Protein AF-A0A973HZ84-F1 (afdb_monomer_lite)

pLDDT: mean 93.38, std 8.16, range [55.62, 98.38]

Foldseek 3Di:
DVVLLCLLQPQDAPDNFAHFPVSLVVSCVVPVQFQVVQLVQLVPPADWDQDPNTTGDGSLSNSVSRVRRRVVHHDDPVNND

Radius of gyration: 11.95 Å; chains: 1; bounding box: 31×24×28 Å

Secondary structure (DSSP, 8-state):
-HHHHHHHHTS--SBTTEE-HHHHHHHHTT-TT--HHHHHHHTTT--EEEETTEEEEEHHHHHHHHHHHHHT-PPPGGG--

Structure (mmCIF, N/CA/C/O backbone):
data_AF-A0A973HZ84-F1
#
_entry.id   AF-A0A973HZ84-F1
#
loop_
_atom_site.group_PDB
_atom_site.id
_atom_site.type_symbol
_atom_site.label_atom_id
_atom_site.label_alt_id
_atom_site.label_comp_id
_atom_site.label_asym_id
_atom_site.label_entity_id
_atom_site.label_seq_id
_atom_site.pdbx_PDB_ins_code
_atom_site.Cartn_x
_atom_site.Cartn_y
_atom_site.Cartn_z
_atom_site.occupancy
_atom_site.B_iso_or_equiv
_atom_site.auth_seq_id
_atom_site.auth_comp_id
_atom_site.auth_asym_id
_atom_site.auth_atom_id
_atom_site.pdbx_PDB_model_num
ATOM 1 N N . MET A 1 1 ? 12.902 10.722 -2.362 1.00 60.19 1 MET A N 1
ATOM 2 C CA . MET A 1 1 ? 11.574 10.091 -2.177 1.00 60.19 1 MET A CA 1
ATOM 3 C C . MET A 1 1 ? 10.592 10.878 -1.291 1.00 60.19 1 MET A C 1
ATOM 5 O O . MET A 1 1 ? 9.624 10.298 -0.825 1.00 60.19 1 MET A O 1
ATOM 9 N N . LYS A 1 2 ? 10.727 12.208 -1.123 1.00 63.97 2 LYS A N 1
ATOM 10 C CA . LYS A 1 2 ? 9.774 13.005 -0.311 1.00 63.97 2 LYS A CA 1
ATOM 11 C C . LYS A 1 2 ? 8.313 12.883 -0.783 1.00 63.97 2 LYS A C 1
ATOM 13 O O . LYS A 1 2 ? 7.418 12.803 0.042 1.00 63.97 2 LYS A O 1
ATOM 18 N N . LYS A 1 3 ? 8.104 12.736 -2.097 1.00 83.38 3 LYS A N 1
ATOM 19 C CA . LYS A 1 3 ? 6.775 12.603 -2.712 1.00 83.38 3 LYS A CA 1
ATOM 20 C C . LYS A 1 3 ? 6.003 11.337 -2.306 1.00 83.38 3 LYS A C 1
ATOM 22 O O . LYS A 1 3 ? 4.787 11.410 -2.206 1.00 83.38 3 LYS A O 1
ATOM 27 N N . ILE A 1 4 ? 6.671 10.194 -2.090 1.00 90.38 4 ILE A N 1
ATOM 28 C CA . ILE A 1 4 ? 5.986 8.940 -1.698 1.00 90.38 4 ILE A CA 1
ATOM 29 C C . ILE A 1 4 ? 5.518 9.065 -0.255 1.00 90.38 4 ILE A C 1
ATOM 31 O O . ILE A 1 4 ? 4.329 8.940 0.017 1.00 90.38 4 ILE A O 1
ATOM 35 N N . ARG A 1 5 ? 6.432 9.437 0.643 1.00 93.19 5 ARG A N 1
ATOM 36 C CA . ARG A 1 5 ? 6.112 9.667 2.049 1.00 93.19 5 ARG A CA 1
ATOM 37 C C . ARG A 1 5 ? 4.995 10.695 2.226 1.00 93.19 5 ARG A C 1
ATOM 39 O O . ARG A 1 5 ? 4.050 10.447 2.961 1.00 93.19 5 ARG A O 1
ATOM 46 N N . GLU A 1 6 ? 5.054 11.823 1.520 1.00 93.94 6 GLU A N 1
ATOM 47 C CA . GLU A 1 6 ? 3.974 12.819 1.538 1.00 93.94 6 GLU A CA 1
ATOM 48 C C . GLU A 1 6 ? 2.643 12.243 1.041 1.00 93.94 6 GLU A C 1
ATOM 50 O O . GLU A 1 6 ? 1.604 12.535 1.625 1.00 93.94 6 GLU A O 1
ATOM 55 N N . LYS A 1 7 ? 2.652 11.413 -0.008 1.00 94.06 7 LYS A N 1
ATOM 56 C CA . LYS A 1 7 ? 1.439 10.771 -0.526 1.00 94.06 7 LYS A CA 1
ATOM 57 C C . LYS A 1 7 ? 0.841 9.788 0.481 1.00 94.06 7 LYS A C 1
ATOM 59 O O . LYS A 1 7 ? -0.369 9.809 0.673 1.00 94.06 7 LYS A O 1
ATOM 64 N N . VAL A 1 8 ? 1.675 8.971 1.124 1.00 96.25 8 VAL A N 1
ATOM 65 C CA . VAL A 1 8 ? 1.256 7.963 2.108 1.00 96.25 8 VAL A CA 1
ATOM 66 C C . VAL A 1 8 ? 0.720 8.623 3.376 1.00 96.25 8 VAL A C 1
ATOM 68 O O . VAL A 1 8 ? -0.395 8.331 3.784 1.00 96.25 8 VAL A O 1
ATOM 71 N N . TYR A 1 9 ? 1.465 9.551 3.979 1.00 95.81 9 TYR A N 1
ATOM 72 C CA . TYR A 1 9 ? 1.085 10.157 5.262 1.00 95.81 9 TYR A CA 1
ATOM 73 C C . TYR A 1 9 ? -0.051 11.187 5.159 1.00 95.81 9 TYR A C 1
ATOM 75 O O . TYR A 1 9 ? -0.660 11.511 6.174 1.00 95.81 9 TYR A O 1
ATOM 83 N N . ASN A 1 10 ? -0.347 11.697 3.959 1.00 95.94 10 ASN A N 1
ATOM 84 C CA . ASN A 1 10 ? -1.524 12.538 3.716 1.00 95.94 10 ASN A CA 1
ATOM 85 C C . ASN A 1 10 ? -2.696 11.757 3.100 1.00 95.94 10 ASN A C 1
ATOM 87 O O . ASN A 1 10 ? -3.727 12.356 2.780 1.00 95.94 10 ASN A O 1
ATOM 91 N N . PHE A 1 11 ? -2.554 10.444 2.889 1.00 96.62 11 PHE A N 1
ATOM 92 C CA . PHE A 1 11 ? -3.661 9.623 2.424 1.00 96.62 11 PHE A CA 1
ATOM 93 C C . PHE A 1 11 ? -4.724 9.551 3.520 1.00 96.62 11 PHE A C 1
ATOM 95 O O . PHE A 1 11 ? -4.421 9.332 4.691 1.00 96.62 11 PHE A O 1
ATOM 102 N N . LYS A 1 12 ? -5.991 9.743 3.149 1.00 96.12 12 LYS A N 1
ATOM 103 C CA . LYS A 1 12 ? -7.089 9.648 4.108 1.00 96.12 12 LYS A CA 1
ATOM 104 C C . LYS A 1 12 ? -7.386 8.178 4.390 1.00 96.12 12 LYS A C 1
ATOM 106 O O . LYS A 1 12 ? -8.035 7.529 3.575 1.00 96.12 12 LYS A O 1
ATOM 111 N N . THR A 1 13 ? -6.942 7.696 5.541 1.00 97.25 13 THR A N 1
ATOM 112 C CA . THR A 1 13 ? -7.243 6.354 6.039 1.00 97.25 13 THR A CA 1
ATOM 113 C C . THR A 1 13 ? -8.445 6.364 6.986 1.00 97.25 13 THR A C 1
ATOM 115 O O . THR A 1 13 ? -8.779 7.375 7.615 1.00 97.25 13 THR A O 1
ATOM 118 N N . LYS A 1 14 ? -9.113 5.218 7.096 1.00 96.69 14 LYS A N 1
ATOM 119 C CA . LYS A 1 14 ? -10.184 4.941 8.055 1.00 96.69 14 LYS A CA 1
ATOM 120 C C . LYS A 1 14 ? -9.643 4.945 9.483 1.00 96.69 14 LYS A C 1
ATOM 122 O O . LYS A 1 14 ? -10.296 5.475 10.379 1.00 96.69 14 LYS A O 1
ATOM 127 N N . ASN A 1 15 ? -8.452 4.374 9.672 1.00 95.94 15 ASN A N 1
ATOM 128 C CA . ASN A 1 15 ? -7.762 4.270 10.955 1.00 95.94 15 ASN A CA 1
ATOM 129 C C . ASN A 1 15 ? -6.512 5.156 10.930 1.00 95.94 15 ASN A C 1
ATOM 131 O O . ASN A 1 15 ? -5.715 5.080 9.996 1.00 95.94 15 ASN A O 1
ATOM 135 N N . LYS A 1 16 ? -6.300 5.987 11.956 1.00 95.88 16 LYS A N 1
ATOM 136 C CA . LYS A 1 16 ? -5.143 6.908 12.004 1.00 95.88 16 LYS A CA 1
ATOM 137 C C . LYS A 1 16 ? -3.797 6.169 12.023 1.00 95.88 16 LYS A C 1
ATOM 139 O O . LYS A 1 16 ? -2.765 6.747 11.701 1.00 95.88 16 LYS A O 1
ATOM 144 N N . GLU A 1 17 ? -3.808 4.907 12.435 1.00 95.56 17 GLU A N 1
ATOM 145 C CA . GLU A 1 17 ? -2.645 4.040 12.565 1.00 95.56 17 GLU A CA 1
ATOM 146 C C . GLU A 1 17 ? -2.093 3.629 11.191 1.00 95.56 17 GLU A C 1
ATOM 148 O O . GLU A 1 17 ? -0.875 3.543 11.011 1.00 95.56 17 GLU A O 1
ATOM 153 N N . GLY A 1 18 ? -2.956 3.428 10.192 1.00 97.19 18 GLY A N 1
ATOM 154 C CA . GLY A 1 18 ? -2.527 2.849 8.927 1.00 97.19 18 GLY A CA 1
ATOM 155 C C . GLY A 1 18 ? -3.648 2.529 7.952 1.00 97.19 18 GLY A C 1
ATOM 156 O O . GLY A 1 18 ? -4.775 2.997 8.086 1.00 97.19 18 GLY A O 1
ATOM 157 N N . PHE A 1 19 ? -3.300 1.701 6.976 1.00 98.38 19 PHE A N 1
ATOM 158 C CA . PHE A 1 19 ? -4.128 1.360 5.832 1.00 98.38 19 PHE A CA 1
ATOM 159 C C . PHE A 1 19 ? -4.817 0.016 6.024 1.00 98.38 19 PHE A C 1
ATOM 161 O O . PHE A 1 19 ? -4.184 -0.955 6.446 1.00 98.38 19 PHE A O 1
ATOM 168 N N . VAL A 1 20 ? -6.084 -0.057 5.623 1.00 98.00 20 VAL A N 1
ATOM 169 C CA . VAL A 1 20 ? -6.751 -1.338 5.341 1.00 98.00 20 VAL A CA 1
ATOM 170 C C . VAL A 1 20 ? -6.567 -1.730 3.871 1.00 98.00 20 VAL A C 1
ATOM 172 O O . VAL A 1 20 ? -6.231 -0.894 3.031 1.00 98.00 20 VAL A O 1
ATOM 175 N N . GLN A 1 21 ? -6.819 -2.997 3.526 1.00 96.88 21 GLN A N 1
ATOM 176 C CA . GLN A 1 21 ? -6.566 -3.520 2.174 1.00 96.88 21 GLN A CA 1
ATOM 177 C C . GLN A 1 21 ? -7.218 -2.686 1.056 1.00 96.88 21 GLN A C 1
ATOM 179 O O . GLN A 1 21 ? -6.560 -2.353 0.076 1.00 96.88 21 GLN A O 1
ATOM 184 N N . SER A 1 22 ? -8.477 -2.273 1.218 1.00 97.56 22 SER A N 1
ATOM 185 C CA . SER A 1 22 ? -9.197 -1.484 0.204 1.00 97.56 22 SER A CA 1
ATOM 186 C C . SER A 1 22 ? -8.585 -0.095 -0.050 1.00 97.56 22 SER A C 1
ATOM 188 O O . SER A 1 22 ? -8.702 0.465 -1.147 1.00 97.56 22 SER A O 1
ATOM 190 N N . GLU A 1 23 ? -7.907 0.469 0.948 1.00 98.31 23 GLU A N 1
ATOM 191 C CA . GLU A 1 23 ? -7.192 1.742 0.845 1.00 98.31 23 GLU A CA 1
ATOM 192 C C . GLU A 1 23 ? -5.852 1.561 0.142 1.00 98.31 23 GLU A C 1
ATOM 194 O O . GLU A 1 23 ? -5.494 2.392 -0.690 1.00 98.31 23 GLU A O 1
ATOM 199 N N . ILE A 1 24 ? -5.160 0.449 0.409 1.00 98.00 24 ILE A N 1
ATOM 200 C CA . ILE A 1 24 ? -3.952 0.051 -0.324 1.00 98.00 24 ILE A CA 1
ATOM 201 C C . ILE A 1 24 ? -4.293 -0.131 -1.805 1.00 98.00 24 ILE A C 1
ATOM 203 O O . ILE A 1 24 ? -3.640 0.462 -2.661 1.00 98.00 24 ILE A O 1
ATOM 207 N N . ASP A 1 25 ? -5.371 -0.854 -2.115 1.00 97.31 25 ASP A N 1
ATOM 208 C CA . ASP A 1 25 ? -5.832 -1.063 -3.492 1.00 97.31 25 ASP A CA 1
ATOM 209 C C . ASP A 1 25 ? -6.152 0.267 -4.193 1.00 97.31 25 ASP A C 1
ATOM 211 O O . ASP A 1 25 ? -5.919 0.430 -5.391 1.00 97.31 25 ASP A O 1
ATOM 215 N N . THR A 1 26 ? -6.683 1.242 -3.449 1.00 98.00 26 THR A N 1
ATOM 216 C CA . THR A 1 26 ? -6.960 2.587 -3.967 1.00 98.00 26 THR A CA 1
ATOM 217 C C . THR A 1 26 ? -5.678 3.382 -4.190 1.00 98.00 26 THR A C 1
ATOM 219 O O . THR A 1 26 ? -5.530 3.997 -5.243 1.00 98.00 26 THR A O 1
ATOM 222 N N . LEU A 1 27 ? -4.741 3.342 -3.242 1.00 97.19 27 LEU A N 1
ATOM 223 C CA . LEU A 1 27 ? -3.438 3.995 -3.339 1.00 97.19 27 LEU A CA 1
ATOM 224 C C . LEU A 1 27 ? -2.627 3.468 -4.532 1.00 97.19 27 LEU A C 1
ATOM 226 O O . LEU A 1 27 ? -2.019 4.255 -5.256 1.00 97.19 27 LEU A O 1
ATOM 230 N N . LEU A 1 28 ? -2.651 2.156 -4.778 1.00 97.06 28 LEU A N 1
ATOM 231 C CA . LEU A 1 28 ? -1.901 1.519 -5.865 1.00 97.06 28 LEU A CA 1
ATOM 232 C C . 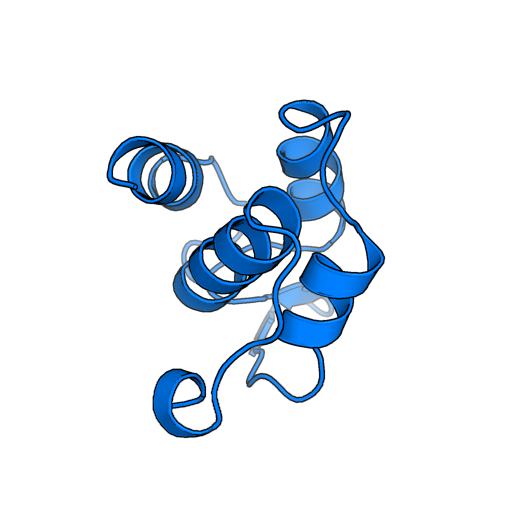LEU A 1 28 ? -2.379 1.932 -7.267 1.00 97.06 2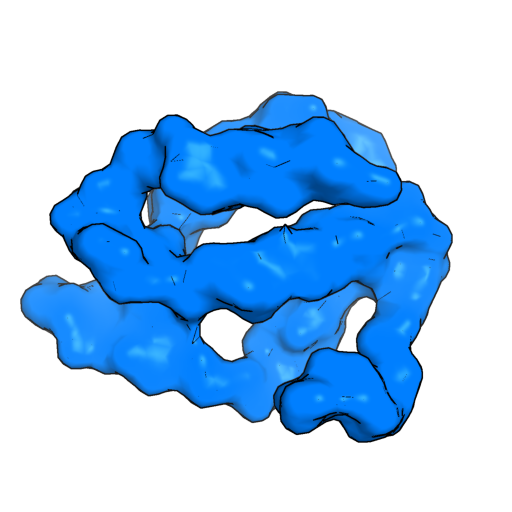8 LEU A C 1
ATOM 234 O O . LEU A 1 28 ? -1.597 1.853 -8.214 1.00 97.06 28 LEU A O 1
ATOM 238 N N . LYS A 1 29 ? -3.607 2.453 -7.416 1.00 96.56 29 LYS A N 1
ATOM 239 C CA . LYS A 1 29 ? -4.098 2.993 -8.702 1.00 96.56 29 LYS A CA 1
ATOM 240 C C . LYS A 1 29 ? -3.273 4.179 -9.204 1.00 96.56 29 LYS A C 1
ATOM 242 O O . LYS A 1 29 ? -3.197 4.387 -10.412 1.00 96.56 29 LYS A O 1
ATOM 247 N N . ASP A 1 30 ? -2.619 4.913 -8.303 1.00 95.25 30 ASP A N 1
ATOM 248 C CA . ASP A 1 30 ? -1.734 6.028 -8.660 1.00 95.25 30 ASP A CA 1
ATOM 249 C C . ASP A 1 30 ? -0.356 5.556 -9.171 1.00 95.25 30 ASP A C 1
ATOM 251 O O . ASP A 1 30 ? 0.440 6.365 -9.655 1.00 95.25 30 ASP A O 1
ATOM 255 N N . TYR A 1 31 ? -0.070 4.250 -9.098 1.00 95.12 31 TYR A N 1
ATOM 256 C CA . TYR A 1 31 ? 1.207 3.644 -9.474 1.00 95.12 31 TYR A CA 1
ATOM 257 C C . TYR A 1 31 ? 1.015 2.478 -10.466 1.00 95.12 31 TYR A C 1
ATOM 259 O O . TYR A 1 31 ? 1.380 1.344 -10.163 1.00 95.12 31 TYR A O 1
ATOM 267 N N . PRO A 1 32 ? 0.497 2.722 -11.686 1.00 94.69 32 PRO A N 1
ATOM 268 C CA . PRO A 1 32 ? 0.126 1.658 -12.630 1.00 94.69 32 PRO A CA 1
ATOM 269 C C . PRO A 1 32 ? 1.294 0.776 -13.104 1.00 94.69 32 PRO A C 1
ATOM 271 O O . PRO A 1 32 ? 1.068 -0.335 -13.567 1.00 94.69 32 PRO A O 1
ATOM 274 N N . ASN A 1 33 ? 2.536 1.255 -12.981 1.00 96.00 33 ASN A N 1
ATOM 275 C CA . ASN A 1 33 ? 3.749 0.527 -13.375 1.00 96.00 33 ASN A CA 1
ATOM 276 C C . ASN A 1 33 ? 4.511 -0.063 -12.176 1.00 96.00 33 ASN A C 1
ATOM 278 O O . ASN A 1 33 ? 5.674 -0.439 -12.319 1.00 96.00 33 ASN A O 1
ATOM 282 N N . ILE A 1 34 ? 3.912 -0.074 -10.980 1.00 97.19 34 ILE A N 1
ATOM 283 C CA . ILE A 1 34 ? 4.568 -0.607 -9.786 1.00 97.19 34 ILE A CA 1
ATOM 284 C C . ILE A 1 34 ? 4.833 -2.105 -9.942 1.00 97.19 34 ILE A C 1
ATOM 286 O O . ILE A 1 34 ? 3.979 -2.855 -10.417 1.00 97.19 34 ILE A O 1
ATOM 290 N N . ASN A 1 35 ? 6.002 -2.568 -9.495 1.00 98.12 35 ASN A N 1
ATOM 291 C CA . ASN A 1 35 ? 6.214 -3.997 -9.336 1.00 98.12 35 ASN A CA 1
ATOM 292 C C . ASN A 1 35 ? 5.457 -4.485 -8.090 1.00 98.12 35 ASN A C 1
ATOM 294 O O . ASN A 1 35 ? 5.927 -4.334 -6.957 1.00 98.12 35 ASN A O 1
ATOM 298 N N . ILE A 1 36 ? 4.287 -5.085 -8.316 1.00 97.25 36 ILE A N 1
ATOM 299 C CA . ILE A 1 36 ? 3.417 -5.580 -7.246 1.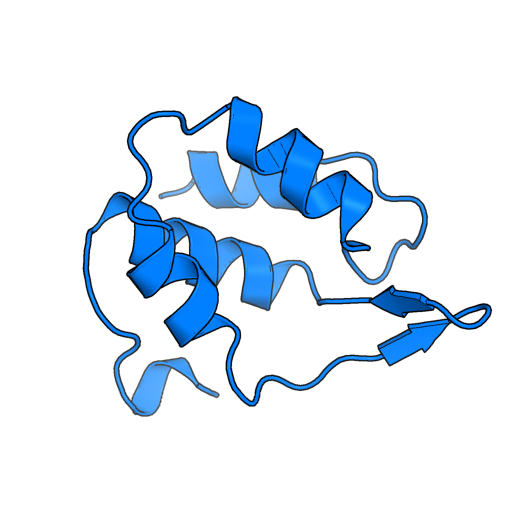00 97.25 36 ILE A CA 1
ATOM 300 C C . ILE A 1 36 ? 4.060 -6.713 -6.437 1.00 97.25 36 ILE A C 1
ATOM 302 O O . ILE A 1 36 ? 3.842 -6.803 -5.232 1.00 97.25 36 ILE A O 1
ATOM 306 N N . ASP A 1 37 ? 4.919 -7.527 -7.054 1.00 97.94 37 ASP A N 1
ATOM 307 C CA . ASP A 1 37 ? 5.609 -8.614 -6.358 1.00 97.94 37 ASP A CA 1
ATOM 308 C C . ASP A 1 37 ? 6.624 -8.062 -5.355 1.00 97.94 37 ASP A C 1
ATOM 310 O O . ASP A 1 37 ? 6.729 -8.563 -4.236 1.00 97.94 37 ASP A O 1
ATOM 314 N N . LYS A 1 38 ? 7.348 -6.994 -5.718 1.00 97.62 38 LYS A N 1
ATOM 315 C CA . LYS A 1 38 ? 8.275 -6.316 -4.796 1.00 97.62 38 LYS A CA 1
ATOM 316 C C . LYS A 1 38 ? 7.541 -5.586 -3.680 1.00 97.62 38 LYS A C 1
ATOM 318 O O . LYS A 1 38 ? 7.977 -5.666 -2.534 1.00 97.62 38 LYS A O 1
ATOM 323 N N . PHE A 1 39 ? 6.417 -4.945 -3.995 1.00 97.56 39 PH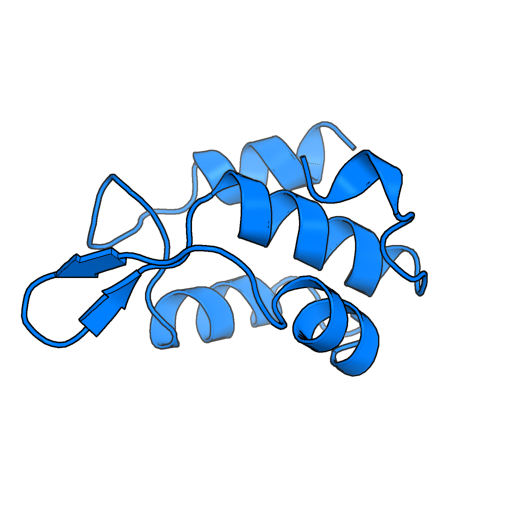E A N 1
ATOM 324 C CA . PHE A 1 39 ? 5.541 -4.334 -2.997 1.00 97.56 39 PHE A CA 1
ATOM 325 C C . PHE A 1 39 ? 5.043 -5.378 -1.980 1.00 97.56 39 PHE A C 1
ATOM 327 O O . PHE A 1 39 ? 5.282 -5.243 -0.782 1.00 97.56 39 PHE A O 1
ATOM 334 N N . ASN A 1 40 ? 4.445 -6.474 -2.453 1.00 96.44 40 ASN A N 1
ATOM 335 C CA . ASN A 1 40 ? 3.921 -7.539 -1.594 1.00 96.44 40 ASN A CA 1
ATOM 336 C C . ASN A 1 40 ? 5.029 -8.252 -0.810 1.00 96.44 40 ASN A C 1
ATOM 338 O O . ASN A 1 40 ? 4.852 -8.581 0.362 1.00 96.44 40 ASN A O 1
ATOM 342 N N . SER A 1 41 ? 6.192 -8.467 -1.433 1.00 95.81 41 SER A N 1
ATOM 343 C CA . SER A 1 41 ? 7.348 -9.050 -0.751 1.00 95.81 41 SER A CA 1
ATOM 344 C C . SER A 1 41 ? 7.833 -8.173 0.399 1.00 95.81 41 SER A C 1
ATOM 346 O O . SER A 1 41 ? 8.307 -8.719 1.392 1.00 95.81 41 SER A O 1
ATOM 348 N N . ALA A 1 42 ? 7.733 -6.847 0.276 1.00 95.44 42 ALA A N 1
ATOM 349 C CA . ALA A 1 42 ? 8.120 -5.921 1.331 1.00 95.44 42 ALA A CA 1
ATOM 350 C C . ALA A 1 42 ? 7.127 -5.900 2.506 1.00 95.44 42 ALA A C 1
ATOM 352 O O . ALA A 1 42 ? 7.520 -5.605 3.627 1.00 95.44 42 ALA A O 1
ATOM 353 N N . LEU A 1 43 ? 5.864 -6.270 2.272 1.00 95.75 43 LEU A N 1
ATOM 354 C CA . LEU A 1 43 ? 4.845 -6.395 3.321 1.00 95.75 43 LEU A CA 1
ATOM 355 C C . LEU A 1 43 ? 4.826 -7.776 3.995 1.00 95.75 43 LEU A C 1
ATOM 357 O O . LEU A 1 43 ? 4.069 -8.014 4.937 1.00 95.75 43 LEU A O 1
ATOM 361 N N . ARG A 1 44 ? 5.638 -8.727 3.529 1.00 92.88 44 ARG A N 1
ATOM 362 C CA . ARG A 1 44 ? 5.615 -10.090 4.056 1.00 92.88 44 ARG A CA 1
ATOM 363 C C . ARG A 1 44 ? 6.313 -10.167 5.413 1.00 92.88 44 ARG A C 1
ATOM 365 O O . ARG A 1 44 ? 7.524 -10.035 5.485 1.00 92.88 44 ARG A O 1
ATOM 372 N N . GLY A 1 45 ? 5.570 -10.505 6.465 1.00 89.31 45 GLY A N 1
ATOM 373 C CA . GLY A 1 45 ? 6.135 -10.685 7.810 1.00 89.31 45 GLY A CA 1
ATOM 374 C C . GLY A 1 45 ? 6.314 -9.385 8.594 1.00 89.31 45 GLY A C 1
ATOM 375 O O . GLY A 1 45 ? 7.001 -9.386 9.610 1.00 89.31 45 GLY A O 1
ATOM 376 N N . ILE A 1 46 ? 5.692 -8.294 8.141 1.00 93.81 46 ILE A N 1
ATOM 377 C CA . ILE A 1 46 ? 5.617 -7.048 8.906 1.00 93.81 46 ILE A CA 1
ATOM 378 C C . ILE A 1 46 ? 4.705 -7.204 10.127 1.00 93.81 46 ILE A C 1
ATOM 380 O O . ILE A 1 46 ? 3.833 -8.077 10.182 1.00 93.81 46 ILE A O 1
ATOM 384 N N . THR A 1 47 ? 4.864 -6.296 11.084 1.00 93.44 47 THR A N 1
ATOM 385 C CA . THR A 1 47 ? 3.911 -6.155 12.188 1.00 93.44 47 THR A CA 1
ATOM 386 C C . THR A 1 47 ? 2.677 -5.393 11.704 1.00 93.44 47 THR A C 1
ATOM 388 O O . THR A 1 47 ? 2.796 -4.339 11.090 1.00 93.44 47 THR A O 1
ATOM 391 N N . CYS A 1 48 ? 1.483 -5.901 12.008 1.00 95.31 48 CYS A N 1
ATOM 392 C CA . CYS A 1 48 ? 0.213 -5.229 11.725 1.00 95.31 48 CYS A CA 1
ATOM 393 C C . CYS A 1 48 ? -0.672 -5.182 12.978 1.00 95.31 48 CYS A C 1
ATOM 395 O O . CYS A 1 48 ? -0.396 -5.856 13.974 1.00 95.31 48 CYS A O 1
ATOM 397 N N . MET A 1 49 ? -1.725 -4.367 12.934 1.00 96.62 49 MET A N 1
ATOM 398 C CA . MET A 1 49 ? -2.718 -4.261 14.005 1.00 96.62 49 MET A CA 1
ATOM 399 C C . MET A 1 49 ? -4.068 -4.814 13.540 1.00 96.62 49 MET A C 1
ATOM 401 O O . MET A 1 49 ? -4.416 -4.685 12.372 1.00 96.62 49 MET A O 1
ATOM 405 N N . MET A 1 50 ? -4.841 -5.395 14.458 1.00 97.25 50 MET A N 1
ATOM 406 C CA . MET A 1 50 ? -6.250 -5.725 14.229 1.00 97.25 50 MET A CA 1
ATOM 407 C C . MET A 1 50 ? -7.126 -4.635 14.859 1.00 97.25 50 MET A C 1
ATOM 409 O O . MET A 1 50 ? -7.064 -4.435 16.073 1.00 97.25 50 MET A O 1
ATOM 413 N N . ILE A 1 51 ? -7.934 -3.934 14.061 1.00 96.88 51 ILE A N 1
ATOM 414 C CA . ILE A 1 51 ? -8.894 -2.920 14.529 1.00 96.88 51 ILE A CA 1
ATOM 415 C C . ILE A 1 51 ? -10.245 -3.208 13.875 1.00 96.88 51 ILE A C 1
ATOM 417 O O . ILE A 1 51 ? -10.329 -3.231 12.654 1.00 96.88 51 ILE A O 1
ATOM 421 N N . ASN A 1 52 ? -11.311 -3.383 14.668 1.00 94.06 52 ASN A N 1
ATOM 422 C CA . ASN A 1 52 ? -12.668 -3.662 14.165 1.00 94.06 52 ASN A CA 1
ATOM 423 C C . ASN A 1 52 ? -12.710 -4.816 13.139 1.00 94.06 52 ASN A C 1
ATOM 425 O O . ASN A 1 52 ? -13.308 -4.673 12.075 1.00 94.06 52 ASN A O 1
ATOM 429 N N . ASP A 1 53 ? -12.029 -5.924 13.448 1.00 95.44 53 ASP A N 1
ATOM 430 C CA . ASP A 1 53 ? -11.893 -7.111 12.586 1.00 95.44 53 ASP A CA 1
ATOM 431 C C . ASP A 1 53 ? -11.207 -6.865 11.224 1.00 95.44 53 ASP A C 1
ATOM 433 O O . ASP A 1 53 ? -11.250 -7.715 10.334 1.00 95.44 53 ASP A O 1
ATOM 437 N N . GLU A 1 54 ? -10.521 -5.730 11.061 1.00 96.31 54 GLU A N 1
ATOM 438 C CA . GLU A 1 54 ? -9.695 -5.418 9.895 1.00 96.31 54 GLU A CA 1
ATOM 439 C C . GLU A 1 54 ? -8.207 -5.397 10.256 1.00 96.31 54 GLU A C 1
ATOM 441 O O . GLU A 1 54 ? -7.794 -4.873 11.295 1.00 96.31 54 GLU A O 1
ATOM 446 N N . ILE A 1 55 ? -7.386 -5.921 9.344 1.00 97.50 55 ILE A N 1
ATOM 447 C CA . ILE A 1 55 ? -5.931 -5.781 9.407 1.00 97.50 55 ILE A CA 1
ATOM 448 C C . ILE A 1 55 ? -5.560 -4.365 8.962 1.00 97.50 55 ILE A C 1
ATOM 450 O O . ILE A 1 55 ? -5.922 -3.932 7.866 1.00 97.50 55 ILE A O 1
ATOM 454 N N . VAL A 1 56 ? -4.798 -3.672 9.803 1.00 98.25 56 VAL A N 1
ATOM 455 C CA . VAL A 1 56 ? -4.269 -2.330 9.565 1.00 98.25 56 VAL A CA 1
ATOM 456 C C . VAL A 1 56 ? -2.749 -2.404 9.446 1.00 98.25 56 VAL A C 1
ATOM 458 O O . VAL A 1 56 ? -2.059 -2.833 10.375 1.00 98.25 56 VAL A O 1
ATOM 461 N N . ILE A 1 57 ? -2.232 -1.977 8.293 1.00 98.12 57 ILE A N 1
ATOM 462 C CA . ILE A 1 57 ? -0.801 -1.919 7.979 1.00 98.12 57 ILE A CA 1
ATOM 463 C C . ILE A 1 57 ? -0.298 -0.490 8.184 1.00 98.12 57 ILE A C 1
ATOM 465 O O . ILE A 1 57 ? -0.874 0.455 7.643 1.00 98.12 57 ILE A O 1
ATOM 469 N N . TYR A 1 58 ? 0.780 -0.312 8.949 1.00 97.25 58 TYR A N 1
ATOM 470 C CA . TYR A 1 58 ? 1.270 1.019 9.297 1.00 97.25 58 TYR A CA 1
ATOM 471 C C . TYR A 1 58 ? 1.763 1.810 8.080 1.00 97.25 58 TYR A C 1
ATOM 473 O O . TYR A 1 58 ? 2.311 1.272 7.118 1.00 97.25 58 TYR A O 1
ATOM 481 N N . HIS A 1 59 ? 1.628 3.135 8.162 1.00 97.00 59 HIS A N 1
ATOM 482 C CA . HIS A 1 59 ? 2.056 4.067 7.114 1.00 97.00 59 HIS A CA 1
ATOM 483 C C . HIS A 1 59 ? 3.520 3.868 6.693 1.00 97.00 59 HIS A C 1
ATOM 485 O O . HIS A 1 59 ? 3.837 3.941 5.509 1.00 97.00 59 HIS A O 1
ATOM 491 N N . CYS A 1 60 ? 4.420 3.602 7.642 1.00 95.00 60 CYS A N 1
ATOM 492 C CA . CYS A 1 60 ? 5.836 3.390 7.347 1.00 95.00 60 CYS A CA 1
ATOM 493 C C . CYS A 1 60 ? 6.089 2.133 6.507 1.00 95.00 60 CYS A C 1
ATOM 495 O O . CYS A 1 60 ? 6.958 2.161 5.638 1.00 95.00 60 CYS A O 1
ATOM 497 N N . ASP A 1 61 ? 5.325 1.062 6.727 1.00 95.88 61 ASP A N 1
ATOM 498 C CA . ASP A 1 61 ? 5.463 -0.178 5.964 1.00 95.88 61 ASP A CA 1
ATOM 499 C C . ASP A 1 61 ? 4.936 0.008 4.542 1.00 95.88 61 ASP A C 1
ATOM 501 O O . ASP A 1 61 ? 5.571 -0.436 3.589 1.00 95.88 61 ASP A O 1
ATOM 505 N N . ILE A 1 62 ? 3.839 0.758 4.376 1.00 97.31 62 ILE A N 1
ATOM 506 C CA . ILE A 1 62 ? 3.329 1.144 3.054 1.00 97.31 62 ILE A CA 1
ATOM 507 C C . ILE A 1 62 ? 4.324 2.047 2.308 1.00 97.31 62 ILE A C 1
ATOM 509 O O . ILE A 1 62 ? 4.573 1.821 1.125 1.00 97.31 62 ILE A O 1
ATOM 513 N N . ASP A 1 63 ? 4.939 3.031 2.977 1.00 96.38 63 ASP A N 1
ATOM 514 C CA . ASP A 1 63 ? 5.989 3.888 2.393 1.00 96.38 63 ASP A CA 1
ATOM 515 C C . ASP A 1 63 ? 7.186 3.046 1.912 1.00 96.38 63 ASP A C 1
ATOM 517 O O . ASP A 1 63 ? 7.590 3.134 0.747 1.00 96.38 63 ASP A O 1
ATOM 521 N N . LYS A 1 64 ? 7.695 2.147 2.768 1.00 94.69 64 LYS A N 1
ATOM 522 C CA . LYS A 1 64 ? 8.786 1.217 2.427 1.00 94.69 64 LYS A CA 1
ATOM 523 C C . LYS A 1 64 ? 8.403 0.282 1.270 1.00 94.69 64 LYS A C 1
ATOM 525 O O . LYS A 1 64 ? 9.189 0.110 0.334 1.00 94.69 64 LYS A O 1
ATOM 530 N N . ALA A 1 65 ? 7.203 -0.294 1.296 1.00 96.50 65 ALA A N 1
ATOM 531 C CA . ALA A 1 65 ? 6.732 -1.214 0.267 1.00 96.50 65 ALA A CA 1
ATOM 532 C C . ALA A 1 65 ? 6.541 -0.524 -1.088 1.00 96.50 65 ALA A C 1
ATOM 534 O O . ALA A 1 65 ? 6.949 -1.074 -2.114 1.00 96.50 65 ALA A O 1
ATOM 535 N N . LEU A 1 66 ? 6.003 0.701 -1.110 1.00 96.81 66 LEU A N 1
ATOM 536 C CA . LEU A 1 66 ? 5.919 1.507 -2.331 1.00 96.81 66 LEU A CA 1
ATOM 537 C C . LEU A 1 66 ? 7.305 1.808 -2.896 1.00 96.81 66 LEU A C 1
ATOM 539 O O . LEU A 1 66 ? 7.503 1.676 -4.103 1.00 96.81 66 LEU A O 1
ATOM 543 N N . CYS A 1 67 ? 8.274 2.160 -2.047 1.00 95.00 67 CYS A N 1
ATOM 544 C CA . CYS A 1 67 ? 9.654 2.360 -2.485 1.00 95.00 67 CYS A CA 1
ATOM 545 C C . CYS A 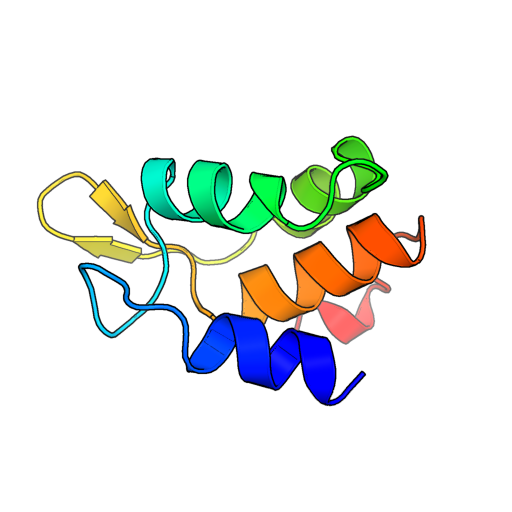1 67 ? 10.214 1.096 -3.156 1.00 95.00 67 CYS A C 1
ATOM 547 O O . CYS A 1 67 ? 10.725 1.178 -4.271 1.00 95.00 67 CYS A O 1
ATOM 549 N N . CYS A 1 68 ? 10.036 -0.079 -2.544 1.00 95.88 68 CYS A N 1
ATOM 550 C CA . CYS A 1 68 ? 10.482 -1.355 -3.117 1.00 95.88 68 CYS A CA 1
ATOM 551 C C . CYS A 1 68 ? 9.782 -1.688 -4.443 1.00 95.88 68 CYS A C 1
ATOM 553 O O . CYS A 1 68 ? 10.433 -2.122 -5.396 1.00 95.88 68 CYS A O 1
ATOM 555 N N . GLY A 1 69 ? 8.469 -1.452 -4.519 1.00 97.12 69 GLY A N 1
ATOM 556 C CA . GLY A 1 69 ? 7.668 -1.665 -5.722 1.00 97.12 69 GLY A CA 1
ATOM 557 C C . GLY A 1 69 ? 8.068 -0.756 -6.886 1.00 97.12 69 GLY A C 1
ATOM 558 O O . GLY A 1 69 ? 8.163 -1.217 -8.021 1.00 97.12 69 GLY A O 1
ATOM 559 N N . ILE A 1 70 ? 8.328 0.526 -6.614 1.00 95.62 70 ILE A N 1
ATOM 560 C CA . ILE A 1 70 ? 8.703 1.525 -7.629 1.00 95.62 70 ILE A CA 1
ATOM 561 C C . ILE A 1 70 ? 10.150 1.328 -8.089 1.00 95.62 70 ILE A C 1
ATOM 563 O O . ILE A 1 70 ? 10.434 1.407 -9.281 1.00 95.62 70 ILE A O 1
ATOM 567 N N . GLU A 1 71 ? 11.067 1.063 -7.158 1.00 95.44 71 GLU A N 1
ATOM 568 C CA . GLU A 1 71 ? 12.487 0.850 -7.465 1.00 95.44 71 GLU A CA 1
ATOM 569 C C . GLU A 1 71 ? 12.784 -0.568 -7.967 1.00 95.44 71 GLU A C 1
ATOM 571 O O . GLU A 1 71 ? 13.915 -0.861 -8.351 1.00 95.44 71 GLU A O 1
ATOM 576 N N . ASN A 1 72 ? 11.778 -1.449 -7.977 1.00 96.31 72 ASN A N 1
ATOM 577 C CA . ASN A 1 72 ? 11.906 -2.845 -8.380 1.00 96.31 72 ASN A CA 1
ATOM 578 C C . ASN A 1 72 ? 13.021 -3.589 -7.610 1.00 96.31 72 ASN A C 1
ATOM 580 O O . ASN A 1 72 ? 13.792 -4.369 -8.177 1.00 96.31 72 ASN A O 1
ATOM 584 N N . ARG A 1 73 ? 13.113 -3.355 -6.296 1.00 94.44 73 ARG A N 1
ATOM 585 C CA .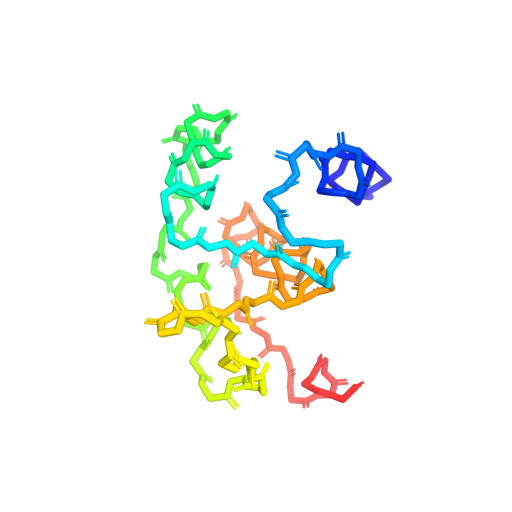 ARG A 1 73 ? 14.145 -3.940 -5.426 1.00 94.44 73 ARG A CA 1
ATOM 586 C C . ARG A 1 73 ? 13.546 -4.666 -4.229 1.00 94.44 73 ARG A C 1
ATOM 588 O O . ARG A 1 73 ? 12.380 -4.489 -3.896 1.00 94.44 73 ARG A O 1
ATOM 595 N N . ASN A 1 74 ? 14.364 -5.488 -3.581 1.00 92.06 74 ASN A N 1
ATOM 596 C CA . ASN A 1 74 ? 14.007 -6.091 -2.299 1.00 92.06 74 ASN A CA 1
ATOM 597 C C . ASN A 1 74 ? 14.303 -5.116 -1.149 1.00 92.06 74 ASN A C 1
ATOM 599 O O . ASN A 1 74 ? 15.184 -4.258 -1.275 1.00 92.06 74 ASN A O 1
ATOM 603 N N . LEU A 1 75 ? 13.620 -5.312 -0.018 1.00 87.81 75 LEU A N 1
ATOM 604 C CA . LEU A 1 75 ? 14.084 -4.792 1.265 1.00 87.81 75 LEU A CA 1
ATOM 605 C C . LEU A 1 75 ? 15.431 -5.428 1.606 1.00 87.81 75 LEU A C 1
ATOM 607 O O . LEU A 1 75 ? 15.605 -6.648 1.532 1.00 87.81 75 LEU A O 1
ATOM 611 N N . SER A 1 76 ? 16.368 -4.590 2.007 1.00 84.19 76 SER A N 1
ATOM 612 C CA . SER A 1 76 ? 17.623 -5.006 2.613 1.00 84.19 76 SER A CA 1
ATOM 613 C C . SER A 1 76 ? 17.358 -5.453 4.047 1.00 84.19 76 SER A C 1
ATOM 615 O O . SER A 1 76 ? 16.435 -4.958 4.688 1.00 84.19 76 SER A O 1
ATOM 617 N N . SER A 1 77 ? 18.165 -6.369 4.584 1.00 82.12 77 SER A N 1
ATOM 618 C CA . SER A 1 77 ? 17.932 -6.939 5.922 1.00 82.12 77 SER A CA 1
ATOM 619 C C . SER A 1 77 ? 17.872 -5.889 7.039 1.00 82.12 77 SER A C 1
ATOM 621 O O . SER A 1 77 ? 17.109 -6.055 7.978 1.00 82.12 77 SER A O 1
ATOM 623 N N . TRP A 1 78 ? 18.622 -4.792 6.917 1.00 81.31 78 TRP A N 1
ATOM 624 C CA . TRP A 1 78 ? 18.645 -3.684 7.880 1.00 81.31 78 TRP A CA 1
ATOM 625 C C . TRP A 1 78 ? 17.512 -2.662 7.703 1.00 81.31 78 TRP A C 1
ATOM 627 O O . TRP A 1 78 ? 17.438 -1.713 8.469 1.00 81.31 78 TRP A O 1
ATOM 637 N N . GLU A 1 79 ? 16.671 -2.793 6.673 1.00 76.81 79 GLU A N 1
ATOM 638 C CA . GLU A 1 79 ? 15.501 -1.920 6.475 1.00 76.81 79 GLU A CA 1
ATOM 639 C C . GLU A 1 79 ? 14.243 -2.469 7.169 1.00 76.81 79 GLU A C 1
ATOM 641 O O . GLU A 1 79 ? 13.218 -1.783 7.206 1.00 76.81 79 GLU A O 1
ATOM 646 N N . TRP A 1 80 ? 14.307 -3.700 7.691 1.00 70.50 80 TRP A N 1
ATOM 647 C CA . TRP A 1 80 ? 13.200 -4.359 8.391 1.00 70.50 80 TRP A CA 1
ATOM 648 C C . TRP A 1 80 ? 12.959 -3.812 9.804 1.00 70.50 80 TRP A C 1
ATOM 650 O O . TRP A 1 80 ? 11.829 -3.908 10.270 1.00 70.50 80 TRP A O 1
ATOM 660 N N . ASP A 1 81 ? 13.968 -3.186 10.418 1.00 55.62 81 ASP A N 1
ATOM 661 C CA . ASP A 1 81 ? 13.889 -2.483 11.710 1.00 55.62 81 ASP A CA 1
ATOM 662 C C . ASP A 1 81 ? 13.973 -0.959 11.510 1.00 55.62 81 ASP A C 1
ATOM 664 O O . ASP A 1 81 ? 15.027 -0.462 11.049 1.00 55.62 81 ASP A O 1
#

Sequence (81 aa):
MKKIREKVYNFKTKNKEGFVQSEIDTLLKDYPNINIDKFNSALRGITCMMINDEIVIYHCDIDKALCCGIENRNLSSWEWD